Protein AF-A0A7C9BFA3-F1 (afdb_monomer)

Mean predicted aligned error: 3.05 Å

pLDDT: mean 95.09, std 3.63, range [70.94, 98.19]

Sequence (90 aa):
MTDGHSEYFGKDSQKLISPPVHEKLIIASKSNRKILQKQLDLHAQGKTDYLEMCRGLTESGTEKWTFDTDKMTITYYDLDGREMLVEIIE

Radius of gyration: 13.25 Å; Cα contacts (8 Å, |Δi|>4): 153; chains: 1; bounding box: 34×30×31 Å

Secondary structure (DSSP, 8-state):
--S---EEE-TTS-EEEPPP-SPPPPPPSS--HHHHHHHHHHHHTT-S-HHHHHHHHHHTT--EEEEETTTTEEEEE-TTS-EEEEEE--

Foldseek 3Di:
DQQPKDWDADPVRDIDIDDGDHHGDAADQDAALVLLVVLVVCVVVVNDDPVRSVNSCSPNQFPDWDQDPVQQWIFTAHPVRDTSDIDHHD

Solvent-accessible surface area (backbone atoms only — not comparable to full-atom values): 5119 Å² total; per-residue (Å²): 72,44,27,59,45,50,79,46,79,48,97,82,79,44,73,50,74,52,72,68,75,50,75,79,51,77,57,35,93,58,70,33,59,70,52,36,51,53,41,52,55,37,38,78,69,68,73,39,57,72,68,56,40,45,49,42,33,13,62,15,6,34,40,42,70,46,79,40,82,90,78,34,31,42,37,34,22,26,86,88,68,46,80,65,48,76,46,78,65,130

InterPro domains:
  IPR009833 Uncharacterised protein DUF1398 [PF07166] (2-87)
  IPR036696 YdfO-like superfamily [G3DSA:3.30.1810.10] (1-90)
  IPR036696 YdfO-like superfamily [SSF160419] (2-89)

Structure (mmCIF, N/CA/C/O backbone):
data_AF-A0A7C9BFA3-F1
#
_entry.id   AF-A0A7C9BFA3-F1
#
loop_
_atom_site.group_PDB
_atom_site.id
_atom_site.type_symbol
_atom_site.label_atom_id
_atom_site.label_alt_id
_atom_site.label_comp_id
_atom_site.label_asym_id
_atom_site.label_entity_id
_atom_site.label_seq_id
_atom_site.pdbx_PDB_ins_code
_atom_site.Cartn_x
_atom_site.Cartn_y
_atom_site.Cartn_z
_atom_site.occupancy
_atom_site.B_iso_or_equiv
_atom_site.auth_seq_id
_atom_site.auth_comp_id
_atom_site.auth_asym_id
_atom_site.auth_atom_id
_atom_site.pdbx_PDB_model_num
ATOM 1 N N . MET A 1 1 ? -1.907 6.918 -1.351 1.00 91.56 1 MET A N 1
ATOM 2 C CA . MET A 1 1 ? -0.531 6.920 -1.900 1.00 91.56 1 MET A CA 1
ATOM 3 C C . MET A 1 1 ? 0.014 8.310 -2.207 1.00 91.56 1 MET A C 1
ATOM 5 O O . MET A 1 1 ? 1.223 8.476 -2.157 1.00 91.56 1 MET A O 1
ATOM 9 N N . THR A 1 2 ? -0.826 9.303 -2.516 1.00 91.50 2 THR A N 1
ATOM 10 C CA . THR A 1 2 ? -0.398 10.630 -2.993 1.00 91.50 2 THR A CA 1
ATOM 11 C C . THR A 1 2 ? 0.665 11.311 -2.126 1.00 91.50 2 THR A C 1
ATOM 13 O O . THR A 1 2 ? 1.693 11.700 -2.652 1.00 91.50 2 THR A O 1
ATOM 16 N N . ASP A 1 3 ? 0.473 11.443 -0.818 1.00 94.19 3 ASP A N 1
ATOM 17 C CA . ASP A 1 3 ? 1.398 12.140 0.105 1.00 94.19 3 ASP A CA 1
ATOM 18 C C . ASP A 1 3 ? 1.673 11.329 1.394 1.00 94.19 3 ASP A C 1
ATOM 20 O O . ASP A 1 3 ? 2.203 11.830 2.389 1.00 94.19 3 ASP A O 1
ATOM 24 N N . GLY A 1 4 ? 1.276 10.054 1.361 1.00 93.50 4 GLY A N 1
ATOM 25 C CA . GLY A 1 4 ? 1.495 9.068 2.413 1.00 93.50 4 GLY A CA 1
ATOM 26 C C . GLY A 1 4 ? 0.628 9.221 3.666 1.00 93.50 4 GLY A C 1
ATOM 27 O O . GLY A 1 4 ? 0.832 8.464 4.614 1.00 93.50 4 GLY A O 1
ATOM 28 N N . HIS A 1 5 ? -0.344 10.143 3.705 1.00 95.69 5 HIS A N 1
ATOM 29 C CA . HIS A 1 5 ? -1.273 10.178 4.837 1.00 95.69 5 HIS A CA 1
ATOM 30 C C . HIS A 1 5 ? -2.093 8.880 4.935 1.00 95.69 5 HIS A C 1
ATOM 32 O O . HIS A 1 5 ? -2.350 8.198 3.940 1.00 95.69 5 HIS A O 1
ATOM 38 N N . SER A 1 6 ? -2.522 8.558 6.152 1.00 95.44 6 SER A N 1
ATOM 39 C CA . SER A 1 6 ? -3.398 7.428 6.454 1.00 95.44 6 SER A CA 1
ATOM 40 C C . SER A 1 6 ? -4.739 7.923 6.978 1.00 95.44 6 SER A C 1
ATOM 42 O O . SER A 1 6 ? -4.798 8.884 7.749 1.00 95.44 6 SER A O 1
ATOM 44 N N . GLU A 1 7 ? -5.809 7.244 6.573 1.00 95.69 7 GLU A N 1
ATOM 45 C CA . GLU A 1 7 ? -7.158 7.451 7.093 1.00 95.69 7 GLU A CA 1
ATOM 46 C C . GLU A 1 7 ? -7.602 6.206 7.868 1.00 95.69 7 GLU A C 1
ATOM 48 O O . GLU A 1 7 ? -7.558 5.096 7.341 1.00 95.69 7 GLU A O 1
ATOM 53 N N . TYR A 1 8 ? -8.044 6.392 9.111 1.00 94.62 8 TYR A N 1
ATOM 54 C CA . TYR A 1 8 ? -8.536 5.320 9.978 1.00 94.62 8 TYR A CA 1
ATOM 55 C C . TYR A 1 8 ? -10.034 5.486 10.211 1.00 94.62 8 TYR A C 1
ATOM 57 O O . TYR A 1 8 ? -10.483 6.594 10.506 1.00 94.62 8 TYR A O 1
ATOM 65 N N . PHE A 1 9 ? -10.784 4.387 10.125 1.00 93.75 9 PHE A N 1
ATOM 66 C CA . PHE A 1 9 ? -12.239 4.360 10.278 1.00 93.75 9 PHE A CA 1
ATOM 67 C C . PHE A 1 9 ? -12.620 3.491 11.483 1.00 93.75 9 PHE A C 1
ATOM 69 O O . PHE A 1 9 ? -12.266 2.316 11.540 1.00 93.75 9 PHE A O 1
ATOM 76 N N . GLY A 1 10 ? -13.311 4.079 12.462 1.00 91.50 10 GLY A N 1
ATOM 77 C CA . GLY A 1 10 ? -13.798 3.398 13.665 1.00 91.50 10 GLY A CA 1
ATOM 78 C C . GLY A 1 10 ? -15.279 3.008 13.583 1.00 91.50 10 GLY A C 1
ATOM 79 O O . GLY A 1 10 ? -16.009 3.475 12.710 1.00 91.50 10 GLY A O 1
ATOM 80 N N . LYS A 1 11 ? -15.743 2.195 14.546 1.00 85.69 11 LYS A N 1
ATOM 81 C CA . LYS A 1 11 ? -17.108 1.625 14.585 1.00 85.69 11 LYS A CA 1
ATOM 82 C C . LYS A 1 11 ? -18.251 2.654 14.561 1.00 85.69 11 LYS A C 1
ATOM 84 O O . LYS A 1 11 ? -19.309 2.348 14.025 1.00 85.69 11 LYS A O 1
ATOM 89 N N . ASP A 1 12 ? -18.030 3.872 15.058 1.00 86.44 12 ASP A N 1
ATOM 90 C CA . ASP A 1 12 ? -19.065 4.915 15.172 1.00 86.44 12 ASP A CA 1
ATOM 91 C C . ASP A 1 12 ? -18.904 6.045 14.139 1.00 86.44 12 ASP A C 1
ATOM 93 O O . ASP A 1 12 ? -19.097 7.219 14.449 1.00 86.44 12 ASP A O 1
ATOM 97 N N . SER A 1 13 ? -18.484 5.724 12.909 1.00 84.62 13 SER A N 1
ATOM 98 C CA . SER A 1 13 ? -18.126 6.722 11.875 1.00 84.62 13 SER A CA 1
ATOM 99 C C . SER A 1 13 ? -16.995 7.677 12.289 1.00 84.62 13 SER A C 1
ATOM 101 O O . SER A 1 13 ? -16.817 8.742 11.696 1.00 84.62 13 SER A O 1
ATOM 103 N N . GLN A 1 14 ? -16.214 7.311 13.309 1.00 90.88 14 GLN A N 1
ATOM 104 C CA . GLN A 1 14 ? -15.041 8.078 13.712 1.00 90.88 14 GLN A CA 1
ATOM 105 C C . GLN A 1 14 ? -13.983 7.987 12.613 1.00 90.88 14 GLN A C 1
ATOM 107 O O . GLN A 1 14 ? -13.688 6.894 12.129 1.00 90.88 14 GLN A O 1
ATOM 112 N N . LYS A 1 15 ? -13.406 9.132 12.240 1.00 94.31 15 LYS A N 1
ATOM 113 C CA . LYS A 1 15 ? -12.332 9.221 11.252 1.00 94.31 15 LYS A CA 1
ATOM 114 C C . LYS A 1 15 ? -11.130 9.942 11.848 1.00 94.31 15 LYS A C 1
ATOM 116 O O . LYS A 1 15 ? -11.269 11.055 12.350 1.00 94.31 15 LYS A O 1
ATOM 121 N N . LEU A 1 16 ? -9.957 9.323 11.757 1.00 95.25 16 LEU A N 1
ATOM 122 C CA . LEU A 1 16 ? -8.674 9.955 12.069 1.00 95.25 16 LEU A CA 1
ATOM 123 C C . LEU A 1 16 ? -7.848 10.056 10.787 1.00 95.25 16 LEU A C 1
ATOM 125 O O . LEU A 1 16 ? -7.816 9.111 10.003 1.00 95.25 16 LEU A O 1
ATOM 129 N N . ILE A 1 17 ? -7.180 11.190 10.583 1.00 96.19 17 ILE A N 1
ATOM 130 C CA . ILE A 1 17 ? -6.324 11.435 9.419 1.00 96.19 17 ILE A CA 1
ATOM 131 C C . ILE A 1 17 ? -4.941 11.826 9.931 1.00 96.19 17 ILE A C 1
ATOM 133 O O . ILE A 1 17 ? -4.822 12.742 10.748 1.00 96.19 17 ILE A O 1
ATOM 137 N N . SER A 1 18 ? -3.902 11.128 9.480 1.00 96.06 18 SER A N 1
ATOM 138 C CA . SER A 1 18 ? -2.524 11.516 9.783 1.00 96.06 18 SER A CA 1
ATOM 139 C C . SER A 1 18 ? -2.102 12.722 8.933 1.00 96.06 18 SER A C 1
ATOM 141 O O . SER A 1 18 ? -2.640 12.928 7.844 1.00 96.06 18 SER A O 1
ATOM 143 N N . PRO A 1 19 ? -1.106 13.514 9.357 1.00 96.38 19 PRO A N 1
ATOM 144 C CA . PRO A 1 19 ? -0.477 14.459 8.443 1.00 96.38 19 PRO A CA 1
ATOM 145 C C . PRO A 1 19 ? 0.190 13.721 7.261 1.00 96.38 19 PRO A C 1
ATOM 147 O O . PRO A 1 19 ? 0.506 12.529 7.380 1.00 96.38 19 PRO A O 1
ATOM 150 N N . PRO A 1 20 ? 0.433 14.420 6.137 1.00 95.81 20 PRO A N 1
ATOM 151 C CA . PRO A 1 20 ? 1.300 13.936 5.067 1.00 95.81 20 PRO A CA 1
ATOM 152 C C . PRO A 1 20 ? 2.698 13.584 5.583 1.00 95.81 20 PRO A C 1
ATOM 154 O O . PRO A 1 20 ? 3.224 14.260 6.469 1.00 95.81 20 PRO A O 1
ATOM 157 N N . VAL A 1 21 ? 3.317 12.559 4.999 1.00 94.62 21 VAL A N 1
ATOM 158 C CA . VAL A 1 21 ? 4.665 12.082 5.372 1.00 94.62 21 VAL A CA 1
ATOM 159 C C . VAL A 1 21 ? 5.698 12.275 4.262 1.00 94.62 21 VAL A C 1
ATOM 161 O O . VAL A 1 21 ? 6.894 12.183 4.525 1.00 94.62 21 VAL A O 1
ATOM 164 N N . HIS A 1 22 ? 5.267 12.580 3.036 1.00 93.31 22 HIS A N 1
ATOM 165 C CA . HIS A 1 22 ? 6.151 12.934 1.925 1.00 93.31 22 HIS A CA 1
ATOM 166 C C . HIS A 1 22 ? 5.476 13.910 0.945 1.00 93.31 22 HIS A C 1
ATOM 168 O O . HIS A 1 22 ? 4.273 14.159 1.015 1.00 93.31 22 HIS A O 1
ATOM 174 N N . GLU A 1 23 ? 6.252 14.472 0.013 1.00 92.88 23 GLU A N 1
ATOM 175 C CA . GLU A 1 23 ? 5.723 15.301 -1.080 1.00 92.88 23 GLU A CA 1
ATOM 176 C C . GLU A 1 23 ? 4.763 14.520 -1.985 1.00 92.88 23 GLU A C 1
ATOM 178 O O . GLU A 1 23 ? 4.825 13.293 -2.075 1.00 92.88 23 GLU A O 1
ATOM 183 N N . LYS A 1 24 ? 3.888 15.235 -2.701 1.00 94.56 24 LYS A N 1
ATOM 184 C CA . LYS A 1 24 ? 2.894 14.604 -3.573 1.00 94.56 24 LYS A CA 1
ATOM 185 C C . LYS A 1 24 ? 3.555 13.822 -4.711 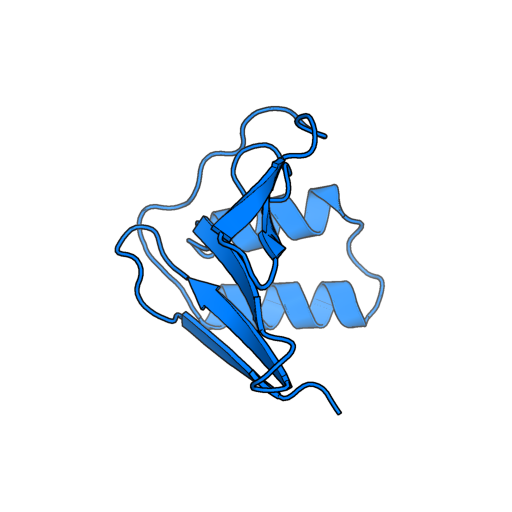1.00 94.56 24 LYS A C 1
ATOM 187 O O . LYS A 1 24 ? 4.224 14.396 -5.565 1.00 94.56 24 LYS A O 1
ATOM 192 N N . LEU A 1 25 ? 3.294 12.523 -4.747 1.00 95.25 25 LEU A N 1
ATOM 193 C CA . LEU A 1 25 ? 3.631 11.616 -5.834 1.00 95.25 25 LEU A CA 1
ATOM 194 C C . LEU A 1 25 ? 2.514 11.608 -6.885 1.00 95.25 25 LEU A C 1
ATOM 196 O O . LEU A 1 25 ? 1.329 11.733 -6.563 1.00 95.25 25 LEU A O 1
ATOM 200 N N . ILE A 1 26 ? 2.895 11.440 -8.151 1.00 96.06 26 ILE A N 1
ATOM 201 C CA . ILE A 1 26 ? 1.960 11.321 -9.274 1.00 96.06 26 ILE A CA 1
ATOM 202 C C . ILE A 1 26 ? 1.613 9.844 -9.455 1.00 96.06 26 ILE A C 1
ATOM 204 O O . ILE A 1 26 ? 2.492 9.021 -9.696 1.00 96.06 26 ILE A O 1
ATOM 208 N N . ILE A 1 27 ? 0.325 9.519 -9.371 1.00 96.94 27 ILE A N 1
ATOM 209 C CA . ILE A 1 27 ? -0.177 8.166 -9.622 1.00 96.94 27 ILE A CA 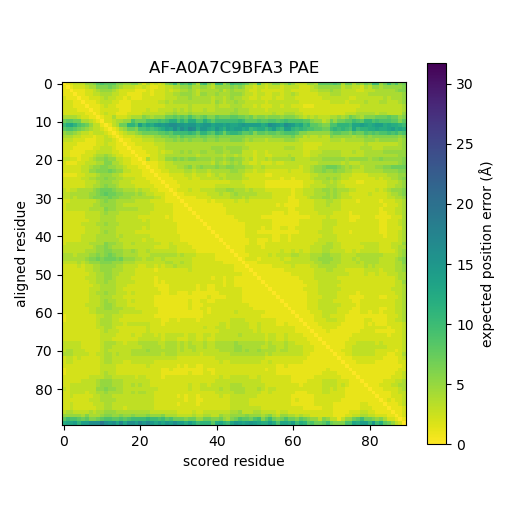1
ATOM 210 C C . ILE A 1 27 ? -0.334 7.969 -11.131 1.00 96.94 27 ILE A C 1
ATOM 212 O O . ILE A 1 27 ? -0.917 8.812 -11.819 1.00 96.94 27 ILE A O 1
ATOM 216 N N . ALA A 1 28 ? 0.183 6.859 -11.657 1.00 97.12 28 ALA A N 1
ATOM 217 C CA . ALA A 1 28 ? 0.017 6.509 -13.059 1.00 97.12 28 ALA A CA 1
ATOM 218 C C . ALA A 1 28 ? -1.470 6.305 -13.394 1.00 97.12 28 ALA A C 1
ATOM 220 O O . ALA A 1 28 ? -2.197 5.628 -12.674 1.00 97.12 28 ALA A O 1
ATOM 221 N N . SER A 1 29 ? -1.920 6.846 -14.528 1.00 95.12 29 SER A N 1
ATOM 222 C CA . SER A 1 29 ? -3.326 6.753 -14.950 1.00 9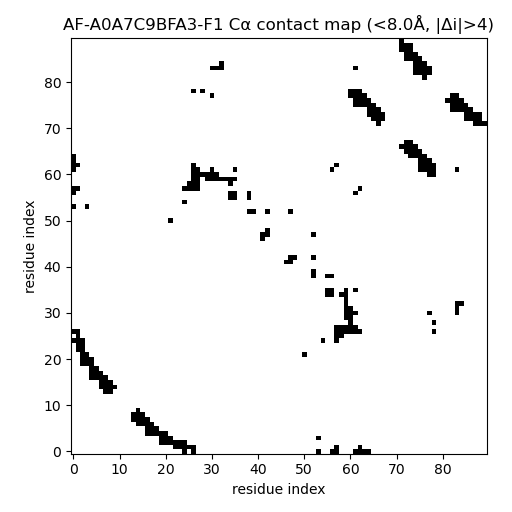5.12 29 SER A CA 1
ATOM 223 C C . SER A 1 29 ? -3.768 5.339 -15.327 1.00 95.12 29 SER A C 1
ATOM 225 O O . SER A 1 29 ? -4.961 5.054 -15.360 1.00 95.12 29 SER A O 1
ATOM 227 N N . LYS A 1 30 ? -2.817 4.452 -15.641 1.00 95.94 30 LYS A N 1
ATOM 228 C CA . LYS A 1 30 ? -3.086 3.070 -16.030 1.00 95.94 30 LYS A CA 1
ATOM 229 C C . LYS A 1 30 ? -2.655 2.116 -14.926 1.00 95.94 30 LYS A C 1
ATOM 231 O O . LYS A 1 30 ? -1.464 1.990 -14.648 1.00 95.94 30 LYS A O 1
ATOM 236 N N . SER A 1 31 ? -3.615 1.372 -14.397 1.00 96.19 31 SER A N 1
ATOM 237 C CA . SER A 1 31 ? -3.383 0.295 -13.443 1.00 96.19 31 SER A CA 1
ATOM 238 C C . SER A 1 31 ? -2.643 -0.887 -14.093 1.00 96.19 31 SER A C 1
ATOM 240 O O . SER A 1 31 ? -2.978 -1.358 -15.185 1.00 96.19 31 SER A O 1
ATOM 242 N N . ASN A 1 32 ? -1.597 -1.378 -13.423 1.00 97.50 32 ASN A N 1
ATOM 243 C CA . ASN A 1 32 ? -0.770 -2.497 -13.867 1.00 97.50 32 ASN A CA 1
ATOM 244 C C . ASN A 1 32 ? -0.441 -3.449 -12.709 1.00 97.50 32 ASN A C 1
ATOM 246 O O . ASN A 1 32 ? 0.555 -3.297 -11.999 1.00 97.50 32 ASN A O 1
ATOM 250 N N . ARG A 1 33 ? -1.247 -4.510 -12.593 1.00 96.44 33 ARG A N 1
ATOM 251 C CA . ARG A 1 33 ? -1.110 -5.538 -11.552 1.00 96.44 33 ARG A CA 1
ATOM 252 C C . ARG A 1 33 ? 0.255 -6.239 -11.537 1.00 96.44 33 ARG A C 1
ATOM 254 O O . ARG A 1 33 ? 0.726 -6.618 -10.472 1.00 96.44 33 ARG A O 1
ATOM 261 N N . LYS A 1 34 ? 0.917 -6.406 -12.689 1.00 96.81 34 LYS A N 1
ATOM 262 C CA . LYS A 1 34 ? 2.242 -7.056 -12.741 1.00 96.81 34 LYS A CA 1
ATOM 263 C C . LYS A 1 34 ? 3.326 -6.189 -12.105 1.00 96.81 34 LYS A C 1
ATOM 265 O O . LYS A 1 34 ? 4.212 -6.719 -11.445 1.00 96.81 34 LYS A O 1
ATOM 270 N N . ILE A 1 35 ? 3.258 -4.872 -12.314 1.00 96.50 35 ILE A N 1
ATOM 271 C CA . ILE A 1 35 ? 4.176 -3.929 -11.666 1.00 96.50 35 ILE A CA 1
ATOM 272 C C . ILE A 1 35 ? 3.877 -3.889 -10.170 1.00 96.50 35 ILE A C 1
ATOM 274 O O . ILE A 1 35 ? 4.813 -4.017 -9.392 1.00 96.50 35 ILE A O 1
ATOM 278 N N . LEU A 1 36 ? 2.599 -3.807 -9.782 1.00 97.44 36 LEU A N 1
ATOM 279 C CA . LEU A 1 36 ? 2.178 -3.853 -8.378 1.00 97.44 36 LEU A CA 1
ATOM 280 C C . LEU A 1 36 ? 2.789 -5.057 -7.646 1.00 97.44 36 LEU A C 1
ATOM 282 O O . LEU 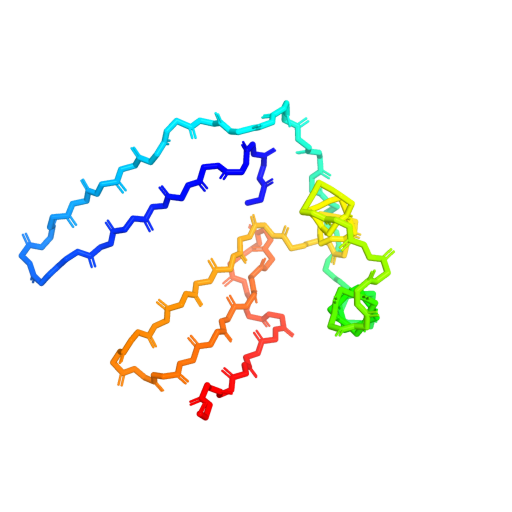A 1 36 ? 3.539 -4.861 -6.696 1.00 97.44 36 LEU A O 1
ATOM 286 N N . GLN A 1 37 ? 2.560 -6.280 -8.142 1.00 97.06 37 GLN A N 1
ATOM 287 C CA . GLN A 1 37 ? 3.091 -7.493 -7.507 1.00 97.06 37 GLN A CA 1
ATOM 288 C C . GLN A 1 37 ? 4.617 -7.454 -7.385 1.00 97.06 37 GLN A C 1
ATOM 290 O O . GLN A 1 37 ? 5.160 -7.712 -6.320 1.00 97.06 37 GLN A O 1
ATOM 295 N N . LYS A 1 38 ? 5.316 -7.051 -8.454 1.00 96.88 38 LYS A N 1
ATOM 296 C CA . LYS A 1 38 ? 6.778 -6.940 -8.436 1.00 96.88 38 LYS A CA 1
ATOM 297 C C . LYS A 1 38 ? 7.267 -5.981 -7.346 1.00 96.88 38 LYS A C 1
ATOM 299 O O . LYS A 1 38 ? 8.277 -6.263 -6.711 1.00 96.88 38 LYS A O 1
ATOM 304 N N . GLN A 1 39 ? 6.602 -4.842 -7.158 1.00 96.75 39 GLN A N 1
ATOM 305 C CA . GLN A 1 39 ? 6.998 -3.860 -6.145 1.00 96.75 39 GLN A CA 1
ATOM 306 C C . GLN A 1 39 ? 6.742 -4.380 -4.726 1.00 96.75 39 GLN A C 1
ATOM 308 O O . GLN A 1 39 ? 7.597 -4.209 -3.860 1.00 96.75 39 GLN A O 1
ATOM 313 N N . LEU A 1 40 ? 5.626 -5.084 -4.508 1.00 96.25 40 LEU A N 1
ATOM 314 C CA . LEU A 1 40 ? 5.352 -5.762 -3.237 1.00 96.25 40 LEU A CA 1
ATOM 315 C C . LEU A 1 40 ? 6.408 -6.834 -2.935 1.00 96.25 40 LEU A C 1
ATOM 317 O O . LEU A 1 40 ? 6.956 -6.856 -1.836 1.00 96.25 40 LEU A O 1
ATOM 321 N N . ASP A 1 41 ? 6.781 -7.646 -3.927 1.00 96.56 41 ASP A N 1
ATOM 322 C CA . ASP A 1 41 ? 7.811 -8.676 -3.771 1.00 96.56 41 ASP A CA 1
ATOM 323 C C . ASP A 1 41 ? 9.182 -8.069 -3.420 1.00 96.56 41 ASP A C 1
ATOM 325 O O . ASP A 1 41 ? 9.934 -8.637 -2.624 1.00 96.56 41 ASP A O 1
ATOM 329 N N . LEU A 1 42 ? 9.532 -6.922 -4.015 1.00 97.19 42 LEU A N 1
ATOM 330 C CA . LEU A 1 42 ? 10.766 -6.197 -3.696 1.00 97.19 42 LEU A CA 1
ATOM 331 C C . LEU A 1 42 ? 10.746 -5.671 -2.256 1.00 97.19 42 LEU A C 1
ATOM 333 O O . LEU A 1 42 ? 11.738 -5.838 -1.541 1.00 97.19 42 LEU A O 1
ATOM 337 N N . HIS A 1 43 ? 9.627 -5.095 -1.817 1.00 95.25 43 HIS A N 1
ATOM 338 C CA . HIS A 1 43 ? 9.478 -4.604 -0.449 1.00 95.25 43 HIS A CA 1
ATOM 339 C C . HIS A 1 43 ? 9.529 -5.741 0.580 1.00 95.25 43 HIS A C 1
ATOM 341 O O . HIS A 1 43 ? 10.261 -5.637 1.561 1.00 95.25 43 HIS A O 1
ATOM 347 N N . ALA A 1 44 ? 8.857 -6.867 0.318 1.00 93.00 44 ALA A N 1
ATOM 348 C CA . ALA A 1 44 ? 8.894 -8.055 1.176 1.00 93.00 44 ALA A CA 1
ATOM 349 C C . ALA A 1 44 ? 10.310 -8.647 1.319 1.00 93.00 44 ALA A C 1
ATOM 351 O O . ALA A 1 44 ? 10.655 -9.217 2.351 1.00 93.00 44 ALA A O 1
ATOM 352 N N . GLN A 1 45 ? 11.162 -8.476 0.303 1.00 96.94 45 GLN A N 1
ATOM 353 C CA . GLN A 1 45 ? 12.583 -8.848 0.342 1.00 96.94 45 GLN A CA 1
ATOM 354 C C . GLN A 1 45 ? 13.476 -7.798 1.029 1.00 96.94 45 GLN A C 1
ATOM 356 O O . GLN A 1 45 ? 14.696 -7.963 1.043 1.00 96.94 45 GLN A O 1
ATOM 361 N N . GLY A 1 46 ? 12.909 -6.704 1.545 1.00 96.06 46 GLY A N 1
ATOM 362 C CA . GLY A 1 46 ? 13.653 -5.601 2.154 1.00 96.06 46 GLY A CA 1
ATOM 363 C C . GLY A 1 46 ? 14.475 -4.779 1.156 1.00 96.06 46 GLY A C 1
ATOM 364 O O . GLY A 1 46 ? 15.442 -4.135 1.554 1.00 96.06 46 GLY A O 1
ATOM 365 N N . LYS A 1 47 ? 14.138 -4.820 -0.142 1.00 96.94 47 LYS A N 1
ATOM 366 C CA . LYS A 1 47 ? 14.884 -4.122 -1.209 1.00 96.94 47 LYS A CA 1
ATOM 367 C C . LYS A 1 47 ? 14.423 -2.691 -1.456 1.00 96.94 47 LYS A C 1
ATOM 369 O O . LYS A 1 47 ? 15.075 -1.993 -2.225 1.00 96.94 47 LYS A O 1
ATOM 374 N N . THR A 1 48 ? 13.303 -2.291 -0.866 1.00 96.44 48 THR A N 1
ATOM 375 C CA . THR A 1 48 ? 12.767 -0.935 -0.976 1.00 96.44 48 THR A CA 1
ATOM 376 C C . THR A 1 48 ? 12.386 -0.425 0.399 1.00 96.44 48 THR A C 1
ATOM 378 O O . THR A 1 48 ? 11.713 -1.131 1.162 1.00 96.44 48 THR A O 1
ATOM 381 N N . ASP A 1 49 ? 12.762 0.813 0.694 1.00 95.81 49 ASP A N 1
ATOM 382 C CA . ASP A 1 49 ? 12.227 1.523 1.850 1.00 95.81 49 ASP A CA 1
ATOM 383 C C . ASP A 1 49 ? 10.771 1.979 1.616 1.00 95.81 49 ASP A C 1
ATOM 385 O O . ASP A 1 49 ? 10.157 1.697 0.582 1.00 95.81 49 ASP A O 1
ATOM 389 N N . TYR A 1 50 ? 10.187 2.664 2.600 1.00 92.50 50 TYR A N 1
ATOM 390 C CA . TYR A 1 50 ? 8.805 3.139 2.517 1.00 92.50 50 TYR A CA 1
ATOM 391 C C . TYR A 1 50 ? 8.566 4.091 1.333 1.00 92.50 50 TYR A C 1
ATOM 393 O O . TYR A 1 50 ? 7.564 3.957 0.631 1.00 92.50 50 TYR A O 1
ATOM 401 N N . LEU A 1 51 ? 9.469 5.045 1.083 1.00 94.75 51 LEU A N 1
ATOM 402 C CA . LEU A 1 51 ? 9.282 6.033 0.020 1.00 94.75 51 LEU A CA 1
ATOM 403 C C . LEU A 1 51 ? 9.484 5.400 -1.362 1.00 94.75 51 LEU A C 1
ATOM 405 O O . LEU A 1 51 ? 8.739 5.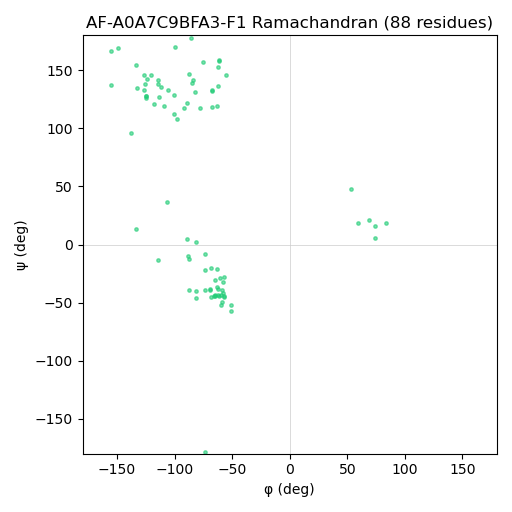704 -2.296 1.00 94.75 51 LEU A O 1
ATOM 409 N N . GLU A 1 52 ? 10.461 4.506 -1.493 1.00 96.00 52 GLU A N 1
ATOM 410 C CA . GLU A 1 52 ? 10.692 3.712 -2.701 1.00 96.00 52 GLU A CA 1
ATOM 411 C C . GLU A 1 52 ? 9.504 2.797 -3.011 1.00 96.00 52 GLU A C 1
ATOM 413 O O . GLU A 1 52 ? 9.043 2.760 -4.155 1.00 96.00 52 GLU A O 1
ATOM 418 N N . MET A 1 53 ? 8.942 2.138 -1.992 1.00 95.75 53 MET A N 1
ATOM 419 C CA . MET A 1 53 ? 7.709 1.363 -2.126 1.00 95.75 53 MET A CA 1
ATOM 420 C C . MET A 1 53 ? 6.561 2.260 -2.603 1.00 95.75 53 MET A C 1
ATOM 422 O O . MET A 1 53 ? 5.889 1.925 -3.578 1.00 95.75 53 MET A O 1
ATOM 426 N N . CYS A 1 54 ? 6.349 3.420 -1.969 1.00 96.12 54 CYS A N 1
ATOM 427 C CA . CYS A 1 54 ? 5.290 4.347 -2.364 1.00 96.12 54 CYS A CA 1
ATOM 428 C C . CYS A 1 54 ? 5.412 4.772 -3.830 1.00 96.12 54 CYS A C 1
ATOM 430 O O . CYS A 1 54 ? 4.417 4.735 -4.555 1.00 96.12 54 CYS A O 1
ATOM 432 N N . ARG A 1 55 ? 6.625 5.096 -4.292 1.00 96.00 55 ARG A N 1
ATOM 433 C CA . ARG A 1 55 ? 6.892 5.417 -5.702 1.00 96.00 55 ARG A CA 1
ATOM 434 C C . ARG A 1 55 ? 6.533 4.252 -6.621 1.00 96.00 55 ARG A C 1
ATOM 436 O O . ARG A 1 55 ? 5.723 4.438 -7.529 1.00 96.00 55 ARG A O 1
ATOM 443 N N . GLY A 1 56 ? 7.035 3.050 -6.344 1.00 96.25 56 GLY A N 1
ATOM 444 C CA . GLY A 1 56 ? 6.731 1.861 -7.145 1.00 96.25 56 GLY A CA 1
ATOM 445 C C . GLY A 1 56 ? 5.230 1.546 -7.212 1.00 96.25 56 GLY A C 1
ATOM 446 O O . GLY A 1 56 ? 4.700 1.203 -8.272 1.00 96.25 56 GLY A O 1
ATOM 447 N N . LEU A 1 57 ? 4.510 1.723 -6.102 1.00 97.19 57 LEU A N 1
ATOM 448 C CA . LEU A 1 57 ? 3.057 1.569 -6.061 1.00 97.19 57 LEU A CA 1
ATOM 449 C C . LEU A 1 57 ? 2.351 2.637 -6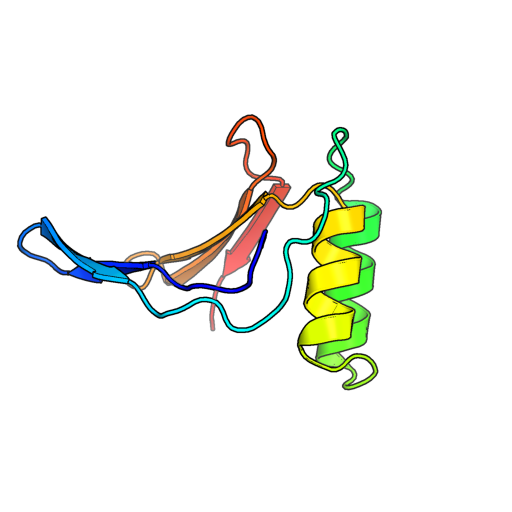.909 1.00 97.19 57 LEU A C 1
ATOM 451 O O . LEU A 1 57 ? 1.481 2.288 -7.710 1.00 97.19 57 LEU A O 1
ATOM 455 N N . THR A 1 58 ? 2.750 3.910 -6.827 1.00 97.19 58 THR A N 1
ATOM 456 C CA . THR A 1 58 ? 2.175 4.963 -7.686 1.00 97.19 58 THR A CA 1
ATOM 457 C C . THR A 1 58 ? 2.451 4.732 -9.175 1.00 97.19 58 THR A C 1
ATOM 459 O O . THR A 1 58 ? 1.553 4.932 -9.992 1.00 97.19 58 THR A O 1
ATOM 462 N N . GLU A 1 59 ? 3.628 4.212 -9.540 1.00 97.06 59 GLU A N 1
ATOM 463 C CA . GLU A 1 59 ? 3.974 3.820 -10.918 1.00 97.06 59 GLU A CA 1
ATOM 464 C C . GLU A 1 59 ? 3.114 2.663 -11.441 1.00 97.06 59 GLU A C 1
ATOM 466 O O . GLU A 1 59 ? 2.824 2.586 -12.635 1.00 97.06 59 GLU A O 1
ATOM 471 N N . SER A 1 60 ? 2.673 1.766 -10.554 1.00 97.06 60 SER A N 1
ATOM 472 C CA . SER A 1 60 ? 1.735 0.696 -10.908 1.00 97.06 60 SER A CA 1
ATOM 473 C C . SER A 1 60 ? 0.298 1.187 -11.123 1.00 97.06 60 SER A C 1
ATOM 475 O O . SER A 1 60 ? -0.543 0.402 -11.556 1.00 97.06 60 SER A O 1
ATOM 477 N N . GLY A 1 61 ? 0.010 2.457 -10.822 1.00 97.38 61 GLY A N 1
ATOM 478 C CA . GLY A 1 61 ? -1.335 3.031 -10.844 1.00 97.38 61 GLY A CA 1
ATOM 479 C C . GLY A 1 61 ? -2.141 2.780 -9.569 1.00 97.38 61 GLY A C 1
ATOM 480 O O . GLY A 1 61 ? -3.361 2.902 -9.596 1.00 97.38 61 GLY A O 1
ATOM 481 N N . THR A 1 62 ? -1.478 2.435 -8.458 1.00 97.88 62 THR A N 1
ATOM 482 C CA . THR A 1 62 ? -2.137 2.271 -7.155 1.00 97.88 62 THR A CA 1
ATOM 483 C C . THR A 1 62 ? -2.397 3.641 -6.527 1.00 97.88 62 THR A C 1
ATOM 485 O O . THR A 1 62 ? -1.463 4.376 -6.200 1.00 97.88 62 THR A O 1
ATOM 488 N N . GLU A 1 63 ? -3.667 3.976 -6.318 1.00 97.19 63 GLU A N 1
ATOM 489 C CA . GLU A 1 63 ? -4.102 5.216 -5.668 1.00 97.19 63 GLU A CA 1
ATOM 490 C C . GLU A 1 63 ? -4.024 5.108 -4.141 1.00 97.19 63 GLU A C 1
ATOM 492 O O . GLU A 1 63 ? -3.511 5.996 -3.442 1.00 97.19 63 GLU A O 1
ATOM 497 N N . LYS A 1 64 ? -4.516 3.990 -3.612 1.00 96.50 64 LYS A N 1
ATOM 498 C CA . LYS A 1 64 ? -4.586 3.701 -2.182 1.00 96.50 64 LYS A CA 1
ATOM 499 C C . LYS A 1 64 ? -4.617 2.202 -1.946 1.00 96.50 64 LYS A C 1
ATOM 501 O O . LYS A 1 64 ? -4.875 1.415 -2.855 1.00 96.50 64 LYS A O 1
ATOM 506 N N . TRP A 1 65 ? -4.403 1.832 -0.697 1.00 96.38 65 TRP A N 1
ATOM 507 C CA . TRP A 1 65 ? -4.672 0.496 -0.205 1.00 96.38 65 TRP A CA 1
ATOM 508 C C . TRP A 1 65 ? -5.425 0.587 1.120 1.00 96.38 65 TRP A C 1
ATOM 510 O O . TRP A 1 65 ? -5.344 1.603 1.812 1.00 96.38 65 TRP A O 1
ATOM 520 N N . THR A 1 66 ? -6.195 -0.444 1.446 1.00 96.88 66 THR A N 1
ATOM 521 C CA . THR A 1 66 ? -6.973 -0.524 2.684 1.00 96.88 66 THR A CA 1
ATOM 522 C C . THR A 1 66 ? -6.647 -1.804 3.422 1.00 96.88 66 THR A C 1
ATOM 524 O O . THR A 1 66 ? -6.581 -2.864 2.805 1.00 96.88 66 THR A O 1
ATOM 527 N N . PHE A 1 67 ? -6.518 -1.700 4.739 1.00 95.62 67 PHE A N 1
ATOM 528 C CA . PHE A 1 67 ? -6.492 -2.835 5.650 1.00 95.62 67 PHE A CA 1
ATOM 529 C C . PHE A 1 67 ? -7.882 -2.969 6.281 1.00 95.62 67 PHE A C 1
ATOM 531 O O . PHE A 1 67 ? -8.310 -2.087 7.023 1.00 95.62 67 PHE A O 1
ATOM 538 N N . ASP A 1 68 ? -8.600 -4.037 5.948 1.00 95.69 68 ASP A N 1
ATOM 539 C CA . ASP A 1 68 ? -9.910 -4.352 6.518 1.00 95.69 68 ASP A CA 1
ATOM 540 C C . ASP A 1 68 ? -9.713 -5.379 7.638 1.00 95.69 68 ASP A C 1
ATOM 542 O O . ASP A 1 68 ? -9.382 -6.537 7.379 1.00 95.69 68 ASP A O 1
ATOM 546 N N . THR A 1 69 ? -9.875 -4.940 8.888 1.00 92.75 69 THR A N 1
ATOM 547 C CA . THR A 1 69 ? -9.697 -5.785 10.079 1.00 92.75 69 THR A CA 1
ATOM 548 C C . THR A 1 69 ? -10.841 -6.773 10.287 1.00 92.75 69 THR A C 1
ATOM 550 O O . THR A 1 69 ? -10.648 -7.763 10.984 1.00 92.75 69 THR A O 1
ATOM 553 N N . ASP A 1 70 ? -12.024 -6.514 9.722 1.00 92.88 70 ASP A N 1
ATOM 554 C CA . ASP A 1 70 ? -13.174 -7.415 9.853 1.00 92.88 70 ASP A CA 1
ATOM 555 C C . ASP A 1 70 ? -13.059 -8.564 8.846 1.00 92.88 70 ASP A C 1
ATOM 557 O O . ASP A 1 70 ? -13.344 -9.718 9.168 1.00 92.88 70 ASP A O 1
ATOM 561 N N . LYS A 1 71 ? -12.607 -8.256 7.624 1.00 94.69 71 LYS A N 1
ATOM 562 C CA . LYS A 1 71 ? -12.372 -9.249 6.566 1.00 94.69 71 LYS A CA 1
ATOM 563 C C . LYS A 1 71 ? -10.984 -9.875 6.606 1.00 94.69 71 LYS A C 1
ATOM 565 O O . LYS A 1 71 ? -10.770 -10.856 5.901 1.00 94.69 71 LYS A O 1
ATOM 570 N N . MET A 1 72 ? -10.060 -9.319 7.390 1.00 95.62 72 MET A N 1
ATOM 571 C CA . MET A 1 72 ? -8.646 -9.708 7.396 1.00 95.62 72 MET A CA 1
ATOM 572 C C . MET A 1 72 ? -8.044 -9.652 5.985 1.00 95.62 72 MET A C 1
ATOM 574 O O . MET A 1 72 ? -7.379 -10.584 5.538 1.00 95.62 72 MET A O 1
ATOM 578 N N . THR A 1 73 ? -8.276 -8.545 5.269 1.00 97.19 73 THR A N 1
ATOM 579 C CA . THR A 1 73 ? -7.730 -8.344 3.914 1.00 97.19 73 THR A CA 1
ATOM 580 C C . THR A 1 73 ? -6.952 -7.046 3.752 1.00 97.19 73 THR A C 1
ATOM 582 O O . THR A 1 73 ? -7.359 -6.005 4.272 1.00 97.19 73 THR A O 1
ATOM 585 N N . ILE A 1 74 ? -5.908 -7.082 2.923 1.00 97.06 74 ILE A N 1
ATOM 586 C CA . ILE A 1 74 ? -5.295 -5.897 2.313 1.00 97.06 74 ILE A CA 1
ATOM 587 C C . ILE A 1 74 ? -5.801 -5.790 0.878 1.00 97.06 74 ILE A C 1
ATOM 589 O O . ILE A 1 74 ? -5.747 -6.757 0.124 1.00 97.06 74 ILE A O 1
ATOM 593 N N . THR A 1 75 ? -6.311 -4.624 0.487 1.00 97.88 75 THR A N 1
ATOM 594 C CA . THR A 1 75 ? -6.790 -4.380 -0.883 1.00 97.88 75 THR A CA 1
ATOM 595 C C . THR A 1 75 ? -6.132 -3.150 -1.477 1.00 97.88 75 THR A C 1
ATOM 597 O O . THR A 1 75 ? -6.102 -2.108 -0.831 1.00 97.88 75 THR A O 1
ATOM 600 N N . TYR A 1 76 ? -5.649 -3.254 -2.711 1.00 97.88 76 TYR A N 1
ATOM 601 C CA . TYR A 1 76 ? -5.032 -2.174 -3.481 1.00 97.88 76 TYR A CA 1
ATOM 602 C C . TYR A 1 76 ? -5.999 -1.691 -4.561 1.00 97.88 76 TYR A C 1
ATOM 604 O O . TYR A 1 76 ? -6.555 -2.514 -5.289 1.00 97.88 76 TYR A O 1
ATOM 612 N N . TYR A 1 77 ? -6.174 -0.377 -4.694 1.00 98.19 77 TYR A N 1
ATOM 613 C CA . TYR A 1 77 ? -7.143 0.229 -5.610 1.00 98.19 77 TYR A CA 1
ATOM 614 C C . TYR A 1 77 ? -6.472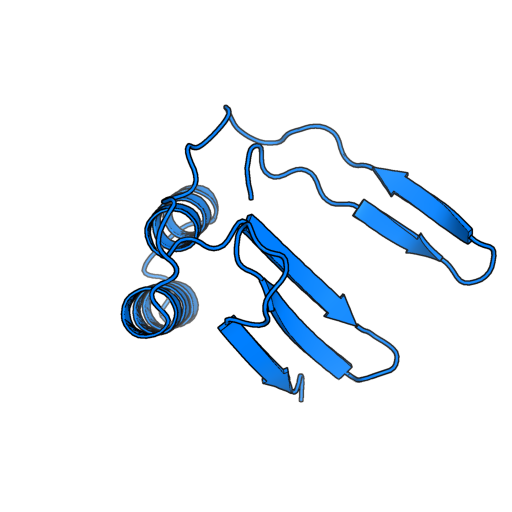 1.140 -6.632 1.00 98.19 77 TYR A C 1
ATOM 616 O O . TYR A 1 77 ? -5.496 1.827 -6.315 1.00 98.19 77 TYR A O 1
ATOM 624 N N . ASP A 1 78 ? -7.032 1.175 -7.839 1.00 97.44 78 ASP A N 1
ATOM 625 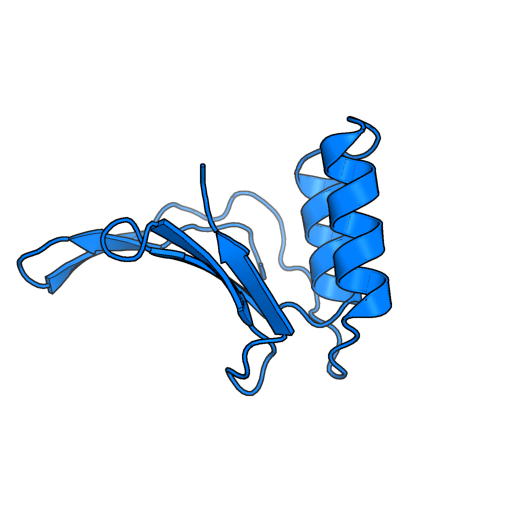C CA . ASP A 1 78 ? -6.673 2.154 -8.863 1.00 97.44 78 ASP A CA 1
ATOM 626 C C . ASP A 1 78 ? -7.453 3.473 -8.721 1.00 97.44 78 ASP A C 1
ATOM 628 O O . ASP A 1 78 ? -8.308 3.623 -7.849 1.00 97.44 78 ASP A O 1
ATOM 632 N N . LEU A 1 79 ? -7.151 4.441 -9.592 1.00 95.88 79 LEU A N 1
ATOM 633 C CA . LEU A 1 79 ? -7.796 5.763 -9.612 1.00 95.88 79 LEU A CA 1
ATOM 634 C C . LEU A 1 79 ? -9.305 5.723 -9.906 1.00 95.88 79 LEU A C 1
ATOM 636 O O . LEU A 1 79 ? -10.010 6.668 -9.564 1.00 95.88 79 LEU A O 1
ATOM 640 N N . ASP A 1 80 ? -9.801 4.647 -10.520 1.00 96.62 80 ASP A N 1
ATOM 641 C CA . ASP A 1 80 ? -11.230 4.445 -10.768 1.00 96.62 80 ASP A CA 1
ATOM 642 C C . ASP A 1 80 ? -11.909 3.713 -9.591 1.00 96.62 80 ASP A C 1
ATOM 644 O O . ASP A 1 80 ? -13.089 3.363 -9.667 1.00 96.62 80 ASP A O 1
ATOM 648 N N . GLY A 1 81 ? -11.170 3.454 -8.506 1.00 96.00 81 GLY A N 1
ATOM 649 C CA . GLY A 1 81 ? -11.639 2.721 -7.335 1.00 96.00 81 GLY A CA 1
ATOM 650 C C . GLY A 1 81 ? -11.778 1.216 -7.561 1.00 96.00 81 GLY A C 1
ATOM 651 O O . GLY A 1 81 ? -12.451 0.552 -6.773 1.00 96.00 81 GLY A O 1
ATOM 652 N N . ARG A 1 82 ? -11.177 0.655 -8.620 1.00 97.00 82 ARG A N 1
ATOM 653 C CA . ARG A 1 82 ? -11.221 -0.789 -8.887 1.00 97.00 82 ARG A CA 1
ATOM 654 C C . ARG A 1 82 ? -10.141 -1.517 -8.104 1.00 97.00 82 ARG A C 1
ATOM 656 O O . ARG A 1 82 ? -9.007 -1.053 -8.008 1.00 97.00 82 ARG A O 1
ATOM 663 N N . GLU A 1 83 ? -10.487 -2.696 -7.605 1.00 97.75 83 GLU A N 1
ATOM 664 C CA . GLU A 1 83 ? -9.554 -3.586 -6.917 1.00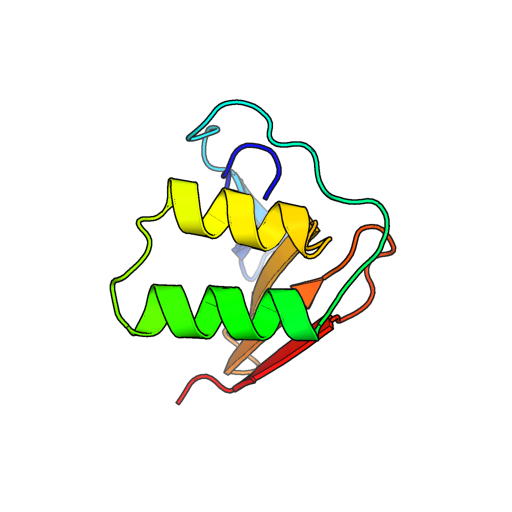 97.75 83 GLU A CA 1
ATOM 665 C C . GLU A 1 83 ? -8.510 -4.129 -7.902 1.00 97.75 83 GLU A C 1
ATOM 667 O O . GLU A 1 83 ? -8.820 -4.827 -8.871 1.00 97.75 83 GLU A O 1
ATOM 672 N N . MET A 1 84 ? -7.246 -3.808 -7.651 1.00 97.25 84 MET A N 1
ATOM 673 C CA . MET A 1 84 ? -6.112 -4.312 -8.420 1.00 97.25 84 MET A CA 1
ATOM 674 C C . MET A 1 84 ? -5.598 -5.642 -7.866 1.00 97.25 84 MET A C 1
ATOM 676 O O . MET A 1 84 ? -5.196 -6.526 -8.629 1.00 97.25 84 MET A O 1
ATOM 680 N N . LEU A 1 85 ? -5.582 -5.762 -6.538 1.00 97.56 85 LEU A N 1
ATOM 681 C CA . LEU A 1 85 ? -5.100 -6.920 -5.795 1.00 97.56 85 LEU A CA 1
ATOM 682 C C . LEU A 1 85 ? -5.775 -6.952 -4.420 1.00 97.56 85 LEU A C 1
ATOM 684 O O . LEU A 1 85 ? -5.878 -5.915 -3.768 1.00 97.56 85 LEU A O 1
ATOM 688 N N . VAL A 1 86 ? -6.196 -8.143 -4.000 1.00 97.19 86 VAL A N 1
ATOM 689 C CA . VAL A 1 86 ? -6.716 -8.434 -2.661 1.00 97.19 86 VAL A CA 1
ATOM 690 C C . VAL A 1 86 ? -5.885 -9.583 -2.101 1.00 97.19 86 VAL A C 1
ATOM 692 O O . VAL A 1 86 ? -5.742 -10.610 -2.768 1.00 97.19 86 VAL A O 1
ATOM 695 N N . GLU A 1 87 ? -5.345 -9.406 -0.903 1.00 95.56 87 GLU A N 1
ATOM 696 C CA . GLU A 1 87 ? -4.558 -10.403 -0.177 1.00 95.56 87 GLU A CA 1
ATOM 697 C C . GLU A 1 87 ? -5.184 -10.647 1.196 1.00 95.56 87 GLU A C 1
ATOM 699 O O . GLU A 1 87 ? -5.697 -9.719 1.827 1.00 95.56 87 GLU A O 1
ATOM 704 N N . ILE A 1 88 ? -5.164 -11.901 1.646 1.00 95.44 88 ILE A N 1
ATOM 705 C CA . ILE A 1 88 ? -5.608 -12.283 2.989 1.00 95.44 88 ILE A CA 1
ATOM 706 C C . ILE A 1 88 ? -4.436 -12.088 3.946 1.00 95.44 88 ILE A C 1
ATOM 708 O O . ILE A 1 88 ? -3.296 -12.408 3.613 1.00 95.44 88 ILE A O 1
ATOM 712 N N . ILE A 1 89 ? -4.729 -11.558 5.125 1.00 87.19 89 ILE A N 1
ATOM 713 C CA . ILE A 1 89 ? -3.776 -11.433 6.221 1.00 87.19 89 ILE A CA 1
ATOM 714 C C . ILE A 1 89 ? -3.911 -12.690 7.079 1.00 87.19 89 ILE A C 1
ATOM 716 O O . ILE A 1 89 ? -4.986 -12.942 7.627 1.00 87.19 89 ILE A O 1
ATOM 720 N N . GLU A 1 90 ? -2.835 -13.468 7.168 1.00 70.94 90 GLU A N 1
ATOM 721 C CA . GLU A 1 90 ? -2.725 -14.650 8.039 1.00 70.94 90 GLU A CA 1
ATOM 722 C C . GLU A 1 90 ? -2.045 -14.320 9.373 1.00 70.94 90 GLU A C 1
ATOM 724 O O . GLU A 1 90 ? -1.112 -13.481 9.383 1.00 70.94 90 GLU A O 1
#

Organism: NCBI:txid2654236

Nearest PDB structures (foldseek):
  2hh8-assembly1_A  TM=8.590E-01  e=1.606E-04  Escherichia coli
  4xp7-assembly1_A  TM=7.596E-01  e=1.294E+00  Homo sapiens
  6ezc-assembly1_A  TM=7.464E-01  e=2.029E+00  Homo sapiens
  5n6g-assembly1_A  TM=3.104E-01  e=3.181E+00  Agrobacterium tumefaciens